Protein AF-A0A8S3GNP0-F1 (afdb_monomer_lite)

Organism: NCBI:txid392030

Secondary structure (DSSP, 8-state):
-HHHHHHHHHHHSHHHHHHHHHHHHHHHHHHHHHHHHHHHHHHHHHHHHHHHHTS-SEEEPPPPTTS-TTSPPEEE---HHHHHHHHHHHHHHHTT----HHHHHHHT-

Radius of gyration: 25.72 Å; chains: 1; bounding box: 63×23×71 Å

Structure (mmCIF, N/CA/C/O backbone):
data_AF-A0A8S3GNP0-F1
#
_entry.id   AF-A0A8S3GNP0-F1
#
loop_
_atom_site.group_PDB
_atom_site.id
_atom_site.type_symbol
_atom_site.label_atom_id
_atom_site.label_alt_id
_atom_site.label_comp_id
_atom_site.label_asym_id
_atom_site.label_entity_id
_atom_site.label_seq_id
_atom_site.pdbx_PDB_ins_code
_atom_site.Cartn_x
_atom_site.Cartn_y
_atom_site.Cartn_z
_atom_site.occupancy
_atom_site.B_iso_or_equiv
_atom_site.auth_seq_id
_atom_site.auth_comp_id
_atom_site.auth_asym_id
_atom_site.auth_atom_id
_atom_site.pdbx_PDB_model_num
ATOM 1 N N . MET A 1 1 ? -5.143 -11.907 40.403 1.00 55.19 1 MET A N 1
ATOM 2 C CA . MET A 1 1 ? -6.498 -12.280 39.929 1.00 55.19 1 MET A CA 1
ATOM 3 C C . MET A 1 1 ? -7.523 -11.140 40.018 1.00 55.19 1 MET A C 1
ATOM 5 O O . MET A 1 1 ? -8.250 -10.942 39.057 1.00 55.19 1 MET A O 1
ATOM 9 N N . LEU A 1 2 ? -7.561 -10.338 41.092 1.00 52.88 2 LEU A N 1
ATOM 10 C CA . LEU A 1 2 ? -8.580 -9.284 41.301 1.00 52.88 2 LEU A CA 1
ATOM 11 C C . LEU A 1 2 ? -8.589 -8.131 40.271 1.00 52.88 2 LEU A C 1
ATOM 13 O O . LEU A 1 2 ? -9.653 -7.618 39.951 1.00 52.88 2 LEU A O 1
ATOM 17 N N . ARG A 1 3 ? -7.434 -7.744 39.704 1.00 56.72 3 ARG A N 1
ATOM 18 C CA . ARG A 1 3 ? -7.341 -6.622 38.741 1.00 56.72 3 ARG A CA 1
ATOM 19 C C . ARG A 1 3 ? -7.993 -6.879 37.372 1.00 56.72 3 ARG A C 1
ATOM 21 O O . ARG A 1 3 ? -8.377 -5.925 36.707 1.00 56.72 3 ARG A O 1
ATOM 28 N N . LEU A 1 4 ? -8.083 -8.137 36.933 1.00 58.69 4 LEU A N 1
ATOM 29 C CA . LEU A 1 4 ? -8.738 -8.493 35.663 1.00 58.69 4 LEU A CA 1
ATOM 30 C C . LEU A 1 4 ? -10.263 -8.453 35.814 1.00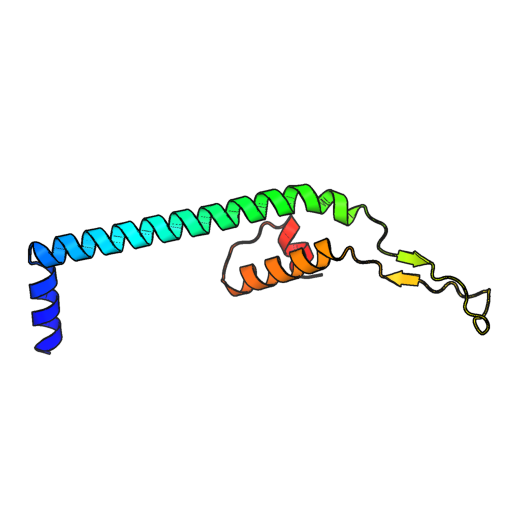 58.69 4 LEU A C 1
ATOM 32 O O . LEU A 1 4 ? -10.935 -7.822 35.007 1.00 58.69 4 LEU A O 1
ATOM 36 N N . HIS A 1 5 ? -10.774 -8.997 36.919 1.00 59.75 5 HIS A N 1
ATOM 37 C CA . HIS A 1 5 ? -12.200 -9.014 37.243 1.00 59.75 5 HIS A CA 1
ATOM 38 C C . HIS A 1 5 ? -12.781 -7.600 37.409 1.00 59.75 5 HIS A C 1
ATOM 40 O O . HIS A 1 5 ? -13.886 -7.326 36.951 1.00 59.75 5 HIS A O 1
ATOM 46 N N . THR A 1 6 ? -12.030 -6.662 38.000 1.00 62.41 6 THR A N 1
ATOM 47 C CA . THR A 1 6 ? -12.463 -5.257 38.098 1.00 62.41 6 THR A CA 1
ATOM 48 C C . THR A 1 6 ? -12.444 -4.533 36.750 1.00 62.41 6 THR A C 1
ATOM 50 O O . THR A 1 6 ? -13.324 -3.717 36.484 1.00 62.41 6 THR A O 1
ATOM 53 N N . LYS A 1 7 ? -11.486 -4.851 35.868 1.00 62.00 7 LYS A N 1
ATOM 54 C CA . LYS A 1 7 ? -11.410 -4.295 34.507 1.00 62.00 7 LYS A CA 1
ATOM 55 C C . LYS A 1 7 ? -12.544 -4.817 33.616 1.00 62.00 7 LYS A C 1
ATOM 57 O O . LYS A 1 7 ? -13.124 -4.046 32.856 1.00 62.00 7 LYS A O 1
ATOM 62 N N . GLU A 1 8 ? -12.893 -6.094 33.736 1.00 63.94 8 GLU A N 1
ATOM 63 C CA . GLU A 1 8 ? -14.034 -6.703 33.041 1.00 63.94 8 GLU A CA 1
ATOM 64 C C . GLU A 1 8 ? -15.372 -6.155 33.546 1.00 63.94 8 GLU A C 1
ATOM 66 O O . GLU A 1 8 ? -16.220 -5.793 32.732 1.00 63.94 8 GLU A O 1
ATOM 71 N N . ALA A 1 9 ? -15.536 -5.992 34.863 1.00 64.75 9 ALA A N 1
ATOM 72 C CA . ALA A 1 9 ? -16.725 -5.370 35.444 1.00 64.75 9 ALA A CA 1
ATOM 73 C C . ALA A 1 9 ? -16.916 -3.917 34.962 1.00 64.75 9 ALA A C 1
ATOM 75 O O . ALA A 1 9 ? -18.026 -3.529 34.602 1.00 64.75 9 ALA A O 1
ATOM 76 N N . LEU A 1 10 ? -15.832 -3.134 34.861 1.00 67.44 10 LEU A N 1
ATOM 77 C CA . LEU A 1 10 ? -15.850 -1.780 34.290 1.00 67.44 10 LEU A CA 1
ATOM 78 C C . LEU A 1 10 ? -16.235 -1.769 32.804 1.00 67.44 10 LEU A C 1
ATOM 80 O O . LEU A 1 10 ? -16.975 -0.886 32.380 1.00 67.44 10 LEU A O 1
ATOM 84 N N . MET A 1 11 ? -15.805 -2.758 32.017 1.00 68.88 11 MET A N 1
ATOM 85 C CA . MET A 1 11 ? -16.189 -2.893 30.602 1.00 68.88 11 MET A CA 1
ATOM 86 C C . MET A 1 11 ? -17.665 -3.267 30.401 1.00 68.88 11 MET A C 1
ATOM 88 O O . MET A 1 11 ? -18.213 -3.016 29.327 1.00 68.88 11 MET A O 1
ATOM 92 N N . GLN A 1 12 ? -18.313 -3.855 31.412 1.00 74.69 12 GLN A N 1
ATOM 93 C CA . GLN A 1 12 ? -19.746 -4.164 31.380 1.00 74.69 12 GLN A CA 1
ATOM 94 C C . GLN A 1 12 ? -20.640 -2.995 31.810 1.00 74.69 12 GLN A C 1
ATOM 96 O O . GLN A 1 12 ? -21.849 -3.035 31.566 1.00 74.69 12 GLN A O 1
ATOM 101 N N . THR A 1 13 ? -20.064 -1.940 32.395 1.00 83.62 13 THR A N 1
ATOM 102 C CA . THR A 1 13 ? -20.796 -0.695 32.663 1.00 83.62 13 THR A CA 1
ATOM 103 C C . THR A 1 13 ? -21.193 0.000 31.362 1.00 83.62 13 THR A C 1
ATOM 105 O O . THR A 1 13 ? -20.553 -0.181 30.325 1.00 83.62 13 THR A O 1
ATOM 108 N N . GLU A 1 14 ? -22.235 0.829 31.412 1.00 81.62 14 GLU A N 1
ATOM 109 C CA . GLU A 1 14 ? -22.697 1.600 30.251 1.00 81.62 14 GLU A CA 1
ATOM 110 C C . GLU A 1 14 ? -21.576 2.472 29.659 1.00 81.62 14 GLU A C 1
ATOM 112 O O . GLU A 1 14 ? -21.358 2.488 28.449 1.00 81.62 14 GLU A O 1
ATOM 117 N N . LEU A 1 15 ? -20.766 3.092 30.525 1.00 81.88 15 LEU A N 1
ATOM 118 C CA . LEU A 1 15 ? -19.581 3.850 30.126 1.00 81.88 15 LEU A CA 1
ATOM 119 C C . LEU A 1 15 ? -18.532 2.960 29.433 1.00 81.88 15 LEU A C 1
ATOM 121 O O . LEU A 1 15 ? -17.988 3.334 28.396 1.00 81.88 15 LEU A O 1
ATOM 125 N N . GLY A 1 16 ? -18.274 1.759 29.959 1.00 82.56 16 GLY A N 1
ATOM 126 C CA . GLY A 1 16 ? -17.361 0.786 29.350 1.00 82.56 16 GLY A CA 1
ATOM 127 C C . GLY A 1 16 ? -17.819 0.309 27.968 1.00 82.56 16 GLY A C 1
ATOM 128 O O . GLY A 1 16 ? -17.008 0.218 27.043 1.00 82.56 16 GLY A O 1
ATOM 129 N N . LYS A 1 17 ? -19.126 0.080 27.789 1.00 86.19 17 LYS A N 1
ATOM 130 C CA . LYS A 1 17 ? -19.728 -0.267 26.491 1.00 86.19 17 LYS A CA 1
ATOM 131 C C . LYS A 1 17 ? -19.597 0.872 25.483 1.00 86.19 17 LYS A C 1
ATOM 133 O O . LYS A 1 17 ? -19.209 0.618 24.340 1.00 86.19 17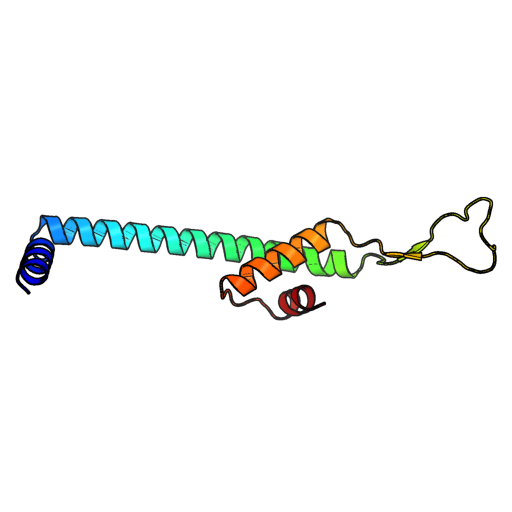 LYS A O 1
ATOM 138 N N . GLN A 1 18 ? -19.852 2.113 25.901 1.00 86.88 18 GLN A N 1
ATOM 139 C CA . GLN A 1 18 ? -19.672 3.293 25.053 1.00 86.88 18 GLN A CA 1
ATOM 140 C C . GLN A 1 18 ? -18.213 3.453 24.623 1.00 86.88 18 GLN A C 1
ATOM 142 O O . GLN A 1 18 ? -17.939 3.545 23.428 1.00 86.88 18 GLN A O 1
ATOM 147 N N . ILE A 1 19 ? -17.265 3.371 25.558 1.00 85.75 19 ILE A N 1
ATOM 148 C CA . ILE A 1 19 ? -15.831 3.438 25.253 1.00 85.75 19 ILE A CA 1
ATOM 149 C C . ILE A 1 19 ? -15.428 2.325 24.275 1.00 85.75 19 ILE A C 1
ATOM 151 O O . ILE A 1 19 ? -14.778 2.596 23.265 1.00 85.75 19 ILE A O 1
ATOM 155 N N . LYS A 1 20 ? -15.864 1.080 24.507 1.00 86.56 20 LYS A N 1
ATOM 156 C CA . LYS A 1 20 ? -15.603 -0.041 23.593 1.00 86.56 20 LYS A CA 1
ATOM 157 C C . LYS A 1 20 ? -16.167 0.221 22.195 1.00 86.56 20 LYS A C 1
ATOM 159 O O . LYS A 1 20 ? -15.469 -0.019 21.214 1.00 86.56 20 LYS A O 1
ATOM 164 N N . SER A 1 21 ? -17.400 0.719 22.088 1.00 88.44 21 SER A N 1
ATOM 165 C CA . SER A 1 21 ? -18.007 1.054 20.793 1.00 88.44 21 SER A CA 1
ATOM 166 C C . SER A 1 21 ? -17.232 2.148 20.058 1.00 88.44 21 SER A C 1
ATOM 168 O O . SER A 1 21 ? -17.025 2.033 18.852 1.00 88.44 21 SER A O 1
ATOM 170 N N . TYR A 1 22 ? -16.731 3.151 20.783 1.00 91.25 22 TYR A N 1
ATOM 1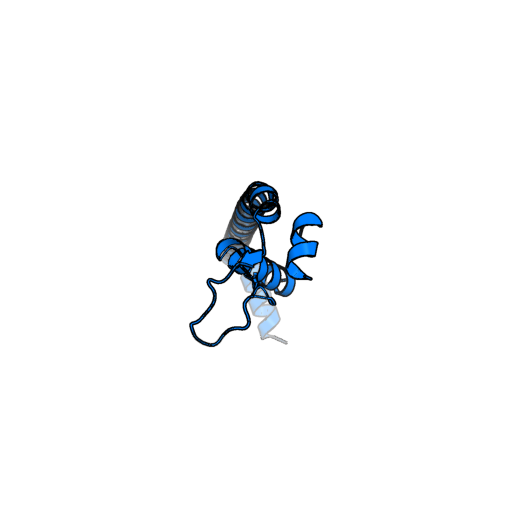71 C CA . TYR A 1 22 ? -15.915 4.218 20.222 1.00 91.25 22 TYR A CA 1
ATOM 172 C C . TYR A 1 22 ? -14.596 3.675 19.670 1.00 91.25 22 TYR A C 1
ATOM 174 O O . TYR A 1 22 ? -14.290 3.902 18.503 1.00 91.25 22 TYR A O 1
ATOM 182 N N . TYR A 1 23 ? -13.855 2.889 20.457 1.00 91.62 23 TYR A N 1
ATOM 183 C CA . TYR A 1 23 ? -12.612 2.268 19.989 1.00 91.62 23 TYR A CA 1
ATOM 184 C C . TYR A 1 23 ? -12.841 1.331 18.803 1.00 91.62 23 TYR A C 1
ATOM 186 O O . TYR A 1 23 ? -12.063 1.349 17.856 1.00 91.62 23 TYR A O 1
ATOM 194 N N . LEU A 1 24 ? -13.920 0.542 18.815 1.00 94.56 24 LEU A N 1
ATOM 195 C CA . LEU A 1 24 ? -14.268 -0.314 17.680 1.00 94.56 24 LEU A CA 1
ATOM 196 C C . LEU A 1 24 ? -14.605 0.498 16.431 1.00 94.56 24 LEU A C 1
ATOM 198 O O . LEU A 1 24 ? -14.241 0.087 15.334 1.00 94.56 24 LEU A O 1
ATOM 202 N N . ARG A 1 25 ? -15.294 1.631 16.580 1.00 95.50 25 ARG A N 1
ATOM 203 C CA . ARG A 1 25 ? -15.576 2.536 15.466 1.00 95.50 25 ARG A CA 1
ATOM 204 C C . ARG A 1 25 ? -14.281 3.104 14.894 1.00 95.50 25 ARG A C 1
ATOM 206 O O . ARG A 1 25 ? -14.060 2.962 13.699 1.00 95.50 25 ARG A O 1
ATOM 213 N N . VAL A 1 26 ? -13.409 3.644 15.744 1.00 95.81 26 VAL A N 1
ATOM 214 C CA . VAL A 1 26 ? -12.109 4.187 15.322 1.00 95.81 26 VAL A CA 1
ATOM 215 C C . VAL A 1 26 ? -11.257 3.112 14.647 1.00 95.81 26 VAL A C 1
ATOM 217 O O . VAL A 1 26 ? -10.714 3.361 13.582 1.00 95.81 26 VAL A O 1
ATOM 220 N N . ALA A 1 27 ? -11.196 1.895 15.194 1.00 93.38 27 ALA A N 1
ATOM 221 C CA . ALA A 1 27 ? -10.454 0.793 14.582 1.00 93.38 27 ALA A CA 1
ATOM 222 C C . ALA A 1 27 ? -10.998 0.417 13.191 1.00 93.38 27 ALA A C 1
ATOM 224 O O . ALA A 1 27 ? -10.224 0.119 12.285 1.00 93.38 27 ALA A O 1
ATOM 225 N N . ARG A 1 28 ? -12.325 0.454 12.994 1.00 94.69 28 ARG A N 1
ATOM 226 C CA . ARG A 1 28 ? -12.934 0.239 11.670 1.00 94.69 28 ARG A CA 1
ATOM 227 C C . ARG A 1 28 ? -12.628 1.380 10.707 1.00 94.69 28 ARG A C 1
ATOM 229 O O . ARG A 1 28 ? -12.348 1.110 9.548 1.00 94.69 28 ARG A O 1
ATOM 236 N N . GLU A 1 29 ? -12.694 2.624 11.173 1.00 95.44 29 GLU A N 1
ATOM 237 C CA . GLU A 1 29 ? -12.369 3.808 10.369 1.00 95.44 29 GLU A CA 1
ATOM 238 C C . GLU A 1 29 ? -10.890 3.798 9.953 1.00 95.44 29 GLU A C 1
ATOM 240 O O . GLU A 1 29 ? -10.592 4.017 8.783 1.00 95.44 29 GLU A O 1
ATOM 245 N N . MET A 1 30 ? -9.979 3.455 10.870 1.00 94.69 30 MET A N 1
ATOM 246 C CA . MET A 1 30 ? -8.550 3.281 10.587 1.00 94.69 30 MET A CA 1
ATOM 247 C C . MET A 1 30 ? -8.318 2.197 9.539 1.00 94.69 30 MET A C 1
ATOM 249 O O . MET A 1 30 ? -7.666 2.460 8.534 1.00 94.69 30 MET A O 1
ATOM 253 N N . LYS A 1 31 ? -8.927 1.019 9.716 1.00 92.44 31 LYS A N 1
ATOM 254 C CA . LYS A 1 31 ? -8.819 -0.062 8.734 1.00 92.44 31 LYS A CA 1
ATOM 255 C C . LYS A 1 31 ? -9.348 0.356 7.360 1.00 92.44 31 LYS A C 1
ATOM 257 O O . LYS A 1 31 ? -8.690 0.126 6.357 1.00 92.44 31 LYS A O 1
ATOM 262 N N . ALA A 1 32 ? -10.512 1.003 7.302 1.00 94.81 32 ALA A N 1
ATOM 263 C CA . ALA A 1 32 ? -11.080 1.472 6.039 1.00 94.81 32 ALA A CA 1
ATOM 264 C C . ALA A 1 32 ? -10.189 2.522 5.353 1.00 94.81 32 ALA A C 1
ATOM 266 O O . ALA A 1 32 ? -10.098 2.553 4.126 1.00 94.81 32 ALA A O 1
ATOM 267 N N . PHE A 1 33 ? -9.526 3.375 6.136 1.00 95.38 33 PHE A N 1
ATOM 268 C CA . PHE A 1 33 ? -8.570 4.350 5.626 1.00 95.38 33 PHE A CA 1
ATOM 269 C C . PHE A 1 33 ? -7.307 3.680 5.066 1.00 95.38 33 PHE A C 1
ATOM 271 O O . PHE A 1 33 ? -6.893 4.008 3.955 1.00 95.38 33 PHE A O 1
ATOM 278 N N . GLU A 1 34 ? -6.729 2.724 5.798 1.00 91.94 34 GLU A N 1
ATOM 279 C CA . GLU A 1 34 ? -5.577 1.926 5.355 1.00 91.94 34 GLU A CA 1
ATOM 280 C C . GLU A 1 34 ? -5.900 1.139 4.080 1.00 91.94 34 GLU A C 1
ATOM 282 O O . GLU A 1 34 ? -5.183 1.261 3.085 1.00 91.94 34 GLU A O 1
ATOM 287 N N . ASP A 1 35 ? -7.030 0.425 4.062 1.00 92.12 35 ASP A N 1
ATOM 288 C CA . ASP A 1 35 ? -7.515 -0.315 2.894 1.00 92.12 35 ASP A CA 1
ATOM 289 C C . ASP A 1 35 ? -7.709 0.631 1.694 1.00 92.12 35 ASP A C 1
ATOM 291 O O . ASP A 1 35 ? -7.343 0.310 0.561 1.00 92.12 35 ASP A O 1
ATOM 295 N N . GLY A 1 36 ? -8.257 1.829 1.923 1.00 94.25 36 GLY A N 1
ATOM 296 C CA . GLY A 1 36 ? -8.423 2.853 0.891 1.00 94.25 36 GLY A CA 1
ATOM 297 C C . GLY A 1 36 ? -7.090 3.317 0.305 1.00 94.25 36 GLY A C 1
ATOM 298 O O . GLY A 1 36 ? -6.939 3.371 -0.916 1.00 94.25 36 GLY A O 1
ATOM 299 N N . LYS A 1 37 ? -6.103 3.591 1.164 1.00 92.75 37 LYS A N 1
ATOM 300 C CA . LYS A 1 37 ? -4.760 4.009 0.746 1.00 92.75 37 LYS A CA 1
ATOM 301 C C . LYS A 1 37 ? -4.022 2.925 -0.023 1.00 92.75 37 LYS A C 1
ATOM 303 O O . LYS A 1 37 ? -3.415 3.221 -1.052 1.00 92.75 37 LYS A O 1
ATOM 308 N N . PHE A 1 38 ? -4.119 1.679 0.426 1.00 90.31 38 PHE A N 1
ATOM 309 C CA . PHE A 1 38 ? -3.530 0.548 -0.279 1.00 90.31 38 PHE A CA 1
AT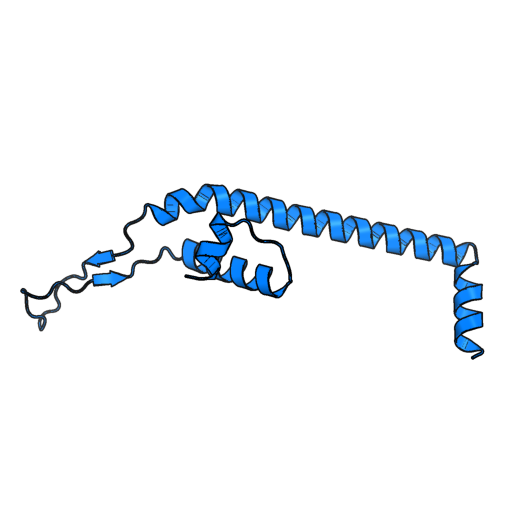OM 310 C C . PHE A 1 38 ? -4.157 0.354 -1.666 1.00 90.31 38 PHE A C 1
ATOM 312 O O . PHE A 1 38 ? -3.441 0.167 -2.647 1.00 90.31 38 PHE A O 1
ATOM 319 N N . ASN A 1 39 ? -5.484 0.461 -1.778 1.00 91.38 39 ASN A N 1
ATOM 320 C CA . ASN A 1 39 ? -6.178 0.339 -3.062 1.00 91.38 39 ASN A CA 1
ATOM 321 C C . ASN A 1 39 ? -5.831 1.477 -4.035 1.00 91.38 39 ASN A C 1
ATOM 323 O O . ASN A 1 39 ? -5.633 1.225 -5.224 1.00 91.38 39 ASN A O 1
ATOM 327 N N . GLU A 1 40 ? -5.728 2.714 -3.541 1.00 92.31 40 GLU A N 1
ATOM 328 C CA . GLU A 1 40 ? -5.290 3.877 -4.326 1.00 92.31 40 GLU A CA 1
ATOM 329 C C . GLU A 1 40 ? -3.872 3.662 -4.876 1.00 92.31 40 GLU A C 1
ATOM 331 O O . GLU A 1 40 ? -3.636 3.799 -6.080 1.00 92.31 40 GLU A O 1
ATOM 336 N N . TRP A 1 41 ? -2.944 3.263 -4.001 1.00 90.88 41 TRP A N 1
ATOM 337 C CA . TRP A 1 41 ? -1.572 2.939 -4.378 1.00 90.88 41 TRP A CA 1
ATOM 338 C C . TRP A 1 41 ? -1.521 1.816 -5.417 1.00 90.88 41 TRP A C 1
ATOM 340 O O . TRP A 1 41 ? -0.878 1.966 -6.456 1.00 90.88 41 TRP A O 1
ATOM 350 N N . LYS A 1 42 ? -2.253 0.723 -5.179 1.00 88.69 42 LYS A N 1
ATOM 351 C CA . LYS A 1 42 ? -2.325 -0.424 -6.086 1.00 88.69 42 LYS A CA 1
ATOM 352 C C . LYS A 1 42 ? -2.770 0.009 -7.479 1.00 88.69 42 LYS A C 1
ATOM 354 O O . LYS A 1 42 ? -2.077 -0.282 -8.448 1.00 88.69 42 LYS A O 1
ATOM 359 N N . LEU A 1 43 ? -3.877 0.745 -7.582 1.00 90.06 43 LEU A N 1
ATOM 360 C CA . LEU A 1 43 ? -4.410 1.198 -8.868 1.00 90.06 43 LEU A CA 1
ATOM 361 C C . LEU A 1 43 ? -3.408 2.089 -9.617 1.00 90.06 43 LEU A C 1
ATOM 363 O O . LEU A 1 43 ? -3.185 1.900 -10.813 1.00 90.06 43 LEU A O 1
ATOM 367 N N . ARG A 1 44 ? -2.781 3.041 -8.914 1.00 89.62 44 ARG A N 1
ATOM 368 C CA . ARG A 1 44 ? -1.754 3.925 -9.485 1.00 89.62 44 ARG A CA 1
ATOM 369 C C . ARG A 1 44 ? -0.578 3.116 -10.033 1.00 89.62 44 ARG A C 1
ATOM 371 O O . ARG A 1 44 ? -0.146 3.350 -11.163 1.00 89.62 44 ARG A O 1
ATOM 378 N N . THR A 1 45 ? -0.073 2.167 -9.253 1.00 85.69 45 THR A N 1
ATOM 379 C CA . THR A 1 45 ? 1.063 1.325 -9.640 1.00 85.69 45 THR A CA 1
ATOM 380 C C . THR A 1 45 ? 0.708 0.434 -10.829 1.00 85.69 45 THR A C 1
ATOM 382 O O . THR A 1 45 ? 1.462 0.394 -11.796 1.00 85.69 45 THR A O 1
ATOM 385 N N . GLU A 1 46 ? -0.469 -0.200 -10.837 1.00 85.50 46 GLU A N 1
ATOM 386 C CA . GLU A 1 46 ? -0.943 -1.025 -11.960 1.00 85.50 46 GLU A CA 1
ATOM 387 C C . GLU A 1 46 ? -1.071 -0.237 -13.275 1.00 85.50 46 GLU A C 1
ATOM 389 O O . GLU A 1 46 ? -0.785 -0.776 -14.343 1.00 85.50 46 GLU A O 1
ATOM 394 N N . GLN A 1 47 ? -1.461 1.039 -13.214 1.00 86.44 47 GLN A N 1
ATOM 395 C CA . GLN A 1 47 ? -1.587 1.902 -14.395 1.00 86.44 47 GLN A CA 1
ATOM 396 C C . GLN A 1 47 ? -0.236 2.373 -14.943 1.00 86.44 47 GLN A C 1
ATOM 398 O O . GLN A 1 47 ? -0.042 2.449 -16.159 1.00 86.44 47 GLN A O 1
ATOM 403 N N . ILE A 1 48 ? 0.701 2.717 -14.060 1.00 82.69 48 ILE A N 1
ATOM 404 C CA . ILE A 1 48 ? 1.991 3.296 -14.452 1.00 82.69 48 ILE A CA 1
ATOM 405 C C . ILE A 1 48 ? 2.982 2.202 -14.865 1.00 82.69 48 ILE A C 1
ATOM 407 O O . ILE A 1 48 ? 3.777 2.403 -15.788 1.00 82.69 48 ILE A O 1
ATOM 411 N N . LEU A 1 49 ? 2.896 1.027 -14.241 1.00 80.12 49 LEU A N 1
ATOM 412 C CA . LEU A 1 49 ? 3.828 -0.075 -14.434 1.00 80.12 49 LEU A CA 1
ATOM 413 C C . LEU A 1 49 ? 4.055 -0.471 -15.909 1.00 80.12 49 LEU A C 1
ATOM 415 O O . LEU A 1 49 ? 5.215 -0.537 -16.324 1.00 80.12 49 LEU A O 1
ATOM 419 N N . PRO A 1 50 ? 3.019 -0.666 -16.750 1.00 81.06 50 PRO A N 1
ATOM 420 C CA . PRO A 1 50 ? 3.217 -1.010 -18.158 1.00 81.06 50 PRO A CA 1
ATOM 421 C C . PRO A 1 50 ? 3.958 0.075 -18.947 1.00 81.06 50 PRO A C 1
ATOM 423 O O . PRO A 1 50 ? 4.582 -0.214 -19.966 1.00 81.06 50 PRO A O 1
ATOM 426 N N . THR A 1 51 ? 3.870 1.330 -18.505 1.00 80.00 51 THR A N 1
ATOM 427 C CA . THR A 1 51 ? 4.545 2.465 -19.143 1.00 80.00 51 THR A CA 1
ATOM 428 C C . THR A 1 51 ? 6.025 2.485 -18.780 1.00 80.00 51 THR A C 1
ATOM 430 O O . THR A 1 51 ? 6.862 2.720 -19.648 1.00 80.00 51 THR A O 1
ATOM 433 N N . LEU A 1 52 ? 6.355 2.179 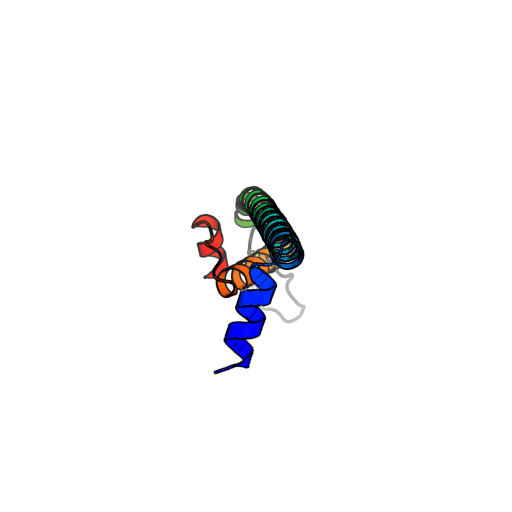-17.522 1.00 73.06 52 LEU A N 1
ATOM 434 C CA . LEU A 1 52 ? 7.736 2.104 -17.042 1.00 73.06 52 LEU A CA 1
ATOM 435 C C . LEU A 1 52 ? 8.474 0.880 -17.595 1.00 73.06 52 LEU A C 1
ATOM 437 O O . LEU A 1 52 ? 9.621 1.006 -18.005 1.00 73.06 52 LEU A O 1
ATOM 441 N N . GLN A 1 53 ? 7.805 -0.272 -17.712 1.00 70.38 53 GLN A N 1
ATOM 442 C CA . GLN A 1 53 ? 8.382 -1.483 -18.321 1.00 70.38 53 GLN A CA 1
ATOM 443 C C . GLN A 1 53 ? 8.735 -1.313 -19.806 1.00 70.38 53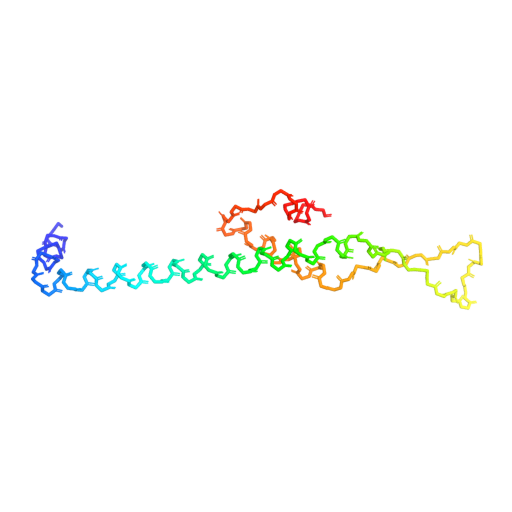 GLN A C 1
ATOM 445 O O . GLN A 1 53 ? 9.614 -2.000 -20.316 1.00 70.38 53 GLN A O 1
ATOM 450 N N . LYS A 1 54 ? 8.043 -0.413 -20.516 1.00 70.19 54 LYS A N 1
ATOM 451 C CA . LYS A 1 54 ? 8.301 -0.116 -21.934 1.00 70.19 54 LYS A CA 1
ATOM 452 C C . LYS A 1 54 ? 9.425 0.898 -22.145 1.00 70.19 54 LYS A C 1
ATOM 454 O O . LYS A 1 54 ? 9.798 1.137 -23.293 1.00 70.19 54 LYS A O 1
ATOM 459 N N . ARG A 1 55 ? 9.936 1.532 -21.085 1.00 67.31 55 ARG A N 1
ATOM 460 C CA . ARG A 1 55 ? 11.060 2.465 -21.197 1.00 67.31 55 ARG A CA 1
ATOM 461 C C . ARG A 1 55 ? 12.369 1.696 -21.315 1.00 67.31 55 ARG A C 1
ATOM 463 O O . ARG A 1 55 ? 12.576 0.687 -20.648 1.00 67.31 55 ARG A O 1
ATOM 470 N N . ASN A 1 56 ? 13.243 2.185 -22.190 1.00 60.34 56 ASN A N 1
ATOM 471 C CA . ASN A 1 56 ? 14.554 1.590 -22.412 1.00 60.34 56 ASN A CA 1
ATOM 472 C C . ASN A 1 56 ? 15.380 1.672 -21.127 1.00 60.34 56 ASN A C 1
ATOM 474 O O . ASN A 1 56 ? 15.740 2.758 -20.691 1.00 60.34 56 ASN A O 1
ATOM 478 N N . VAL A 1 57 ? 15.700 0.509 -20.565 1.00 66.50 57 VAL A N 1
ATOM 479 C CA . VAL A 1 57 ? 16.504 0.356 -19.342 1.00 66.50 57 VAL A CA 1
ATOM 480 C C . VAL A 1 57 ? 17.990 0.628 -19.589 1.00 66.50 57 VAL A C 1
ATOM 482 O O . VAL A 1 57 ? 18.771 0.708 -18.651 1.00 66.50 57 VAL A O 1
ATOM 485 N N . LEU A 1 58 ? 18.402 0.732 -20.853 1.00 61.91 58 LEU A N 1
ATOM 486 C CA . LEU A 1 58 ? 19.789 0.903 -21.260 1.00 61.91 58 LEU A CA 1
ATOM 487 C C . LEU A 1 58 ? 19.937 2.231 -21.995 1.00 61.91 58 LEU A C 1
ATOM 489 O O . LEU A 1 58 ? 19.313 2.449 -23.036 1.00 61.91 58 LEU A O 1
ATOM 493 N N . ARG A 1 59 ? 20.788 3.104 -21.459 1.00 67.88 59 ARG A N 1
ATOM 494 C CA . ARG A 1 59 ? 21.202 4.352 -22.097 1.00 67.88 59 ARG A CA 1
ATOM 495 C C . ARG A 1 59 ? 22.672 4.244 -22.480 1.00 67.88 59 ARG A C 1
ATOM 497 O O . ARG A 1 59 ? 23.509 3.923 -21.639 1.00 67.88 59 ARG A O 1
ATOM 504 N N . GLU A 1 60 ? 22.993 4.525 -23.736 1.00 69.69 60 GLU A N 1
ATOM 505 C CA . GLU A 1 60 ? 24.385 4.627 -24.177 1.00 69.69 60 GLU A CA 1
ATOM 506 C C . GLU A 1 60 ? 25.033 5.865 -23.552 1.00 69.69 60 GLU A C 1
ATOM 508 O O . GLU A 1 60 ? 24.502 6.976 -23.628 1.00 69.69 60 GLU A O 1
ATOM 513 N N . LEU A 1 61 ? 26.166 5.662 -22.883 1.00 69.00 61 LEU A N 1
ATOM 514 C CA . LEU A 1 61 ? 26.982 6.743 -22.353 1.00 69.00 61 LEU A CA 1
ATOM 515 C C . LEU A 1 61 ? 27.853 7.314 -23.479 1.00 69.00 61 LEU A C 1
ATOM 517 O O . LEU A 1 61 ? 28.400 6.545 -24.275 1.00 69.00 61 LEU A O 1
ATOM 521 N N . PRO A 1 62 ? 28.024 8.646 -23.544 1.00 68.31 62 PRO A N 1
ATOM 522 C CA . PRO A 1 62 ? 28.967 9.244 -24.475 1.00 68.31 62 PRO A CA 1
ATOM 523 C C . PRO A 1 62 ? 30.385 8.751 -24.160 1.00 68.31 62 PRO A C 1
ATOM 525 O O . PRO A 1 62 ? 30.763 8.631 -22.993 1.00 68.31 62 PRO A O 1
ATOM 528 N N . PHE A 1 63 ? 31.164 8.465 -25.203 1.00 65.06 63 PHE A N 1
ATOM 529 C CA . PHE A 1 63 ? 32.555 8.039 -25.061 1.00 65.06 63 PHE A CA 1
ATOM 530 C C . PHE A 1 63 ? 33.365 9.112 -24.322 1.00 65.06 63 PHE A C 1
ATOM 532 O O . PHE A 1 63 ? 33.379 10.275 -24.729 1.00 65.06 63 PHE A O 1
ATOM 539 N N . GLY A 1 64 ? 34.035 8.727 -23.232 1.00 65.06 64 GLY A N 1
ATOM 540 C CA . GLY A 1 64 ? 35.032 9.580 -22.593 1.00 65.06 64 GLY A CA 1
ATOM 541 C C . GLY A 1 64 ? 36.299 9.670 -23.445 1.00 65.06 64 GLY A C 1
ATOM 542 O O . GLY A 1 64 ? 36.598 8.767 -24.219 1.00 65.06 64 GLY A O 1
ATOM 543 N N . GLU A 1 65 ? 37.086 10.730 -23.265 1.00 59.03 65 GLU A N 1
ATOM 544 C CA . GLU A 1 65 ? 38.318 11.016 -24.029 1.00 59.03 65 GLU A CA 1
ATOM 545 C C . GLU A 1 65 ? 39.384 9.891 -23.960 1.00 59.03 65 GLU A C 1
ATOM 547 O O . GLU A 1 65 ? 40.296 9.847 -24.777 1.00 59.03 65 GLU A O 1
ATOM 552 N N . ASN A 1 66 ? 39.236 8.942 -23.022 1.00 61.44 66 ASN A N 1
ATOM 553 C CA . ASN A 1 66 ? 40.113 7.781 -22.813 1.00 61.44 66 ASN A CA 1
ATOM 554 C C . ASN A 1 66 ? 39.438 6.420 -23.099 1.00 61.44 66 ASN A C 1
ATOM 556 O O . ASN A 1 66 ? 40.014 5.376 -22.787 1.00 61.44 66 ASN A O 1
ATOM 560 N N . ASP A 1 67 ? 38.215 6.404 -23.637 1.00 64.81 67 ASP A N 1
ATOM 561 C CA . ASP A 1 67 ? 37.452 5.171 -23.843 1.00 64.81 67 ASP A CA 1
ATOM 562 C C . ASP A 1 67 ? 37.668 4.574 -25.234 1.00 64.81 67 ASP A C 1
ATOM 564 O O . ASP A 1 67 ? 37.687 5.267 -26.249 1.00 64.81 67 ASP A O 1
ATOM 568 N N . ASN A 1 68 ? 37.803 3.247 -25.282 1.00 64.94 68 ASN A N 1
ATOM 569 C CA . ASN A 1 68 ? 37.954 2.517 -26.532 1.00 64.94 68 ASN A CA 1
ATOM 570 C C . ASN A 1 68 ? 36.650 2.638 -27.358 1.00 64.94 68 ASN A C 1
ATOM 572 O O . ASN A 1 68 ? 35.600 2.187 -26.888 1.00 64.94 68 ASN A O 1
ATOM 576 N N . PRO A 1 69 ? 36.680 3.178 -28.593 1.00 62.09 69 PRO A N 1
ATOM 577 C CA . PRO A 1 69 ? 35.478 3.433 -29.402 1.00 62.09 69 PRO A CA 1
ATOM 578 C C . PRO A 1 69 ? 34.735 2.157 -29.841 1.00 62.09 69 PRO A C 1
ATOM 580 O O . PRO A 1 69 ? 33.641 2.226 -30.391 1.00 62.09 69 PRO A O 1
ATOM 583 N N . LEU A 1 70 ? 35.325 0.981 -29.602 1.00 63.09 70 LEU A N 1
ATOM 584 C CA . LEU A 1 70 ? 34.769 -0.335 -29.932 1.00 63.09 70 LEU A CA 1
ATOM 585 C C . LEU A 1 70 ? 33.935 -0.953 -28.796 1.00 63.09 70 LEU A C 1
ATOM 587 O O . LEU A 1 70 ? 33.299 -1.982 -29.008 1.00 63.09 70 LEU A O 1
ATOM 591 N N . THR A 1 71 ? 33.938 -0.361 -27.597 1.00 62.31 71 THR A N 1
ATOM 592 C CA . THR A 1 71 ? 33.180 -0.860 -26.439 1.00 62.31 71 THR A CA 1
ATOM 593 C C . THR A 1 71 ? 32.154 0.180 -25.993 1.00 62.31 71 THR A C 1
ATOM 595 O O . THR A 1 71 ? 32.505 1.062 -25.204 1.00 62.31 71 THR A O 1
ATOM 598 N N . PRO A 1 72 ? 30.901 0.117 -26.482 1.00 64.56 72 PRO A N 1
ATOM 599 C CA . PRO A 1 72 ? 29.839 0.988 -25.993 1.00 64.56 72 PRO A CA 1
ATOM 600 C C . PRO A 1 72 ? 29.610 0.746 -24.496 1.00 64.56 72 PRO A C 1
ATOM 602 O O . PRO A 1 72 ? 29.459 -0.392 -24.045 1.00 64.56 72 PRO A O 1
ATOM 605 N N . ARG A 1 73 ? 29.617 1.828 -23.710 1.00 66.81 73 ARG A N 1
ATOM 606 C CA . ARG A 1 73 ? 29.277 1.795 -22.285 1.00 66.81 73 ARG A CA 1
ATOM 607 C C . ARG A 1 73 ? 27.784 2.037 -22.139 1.00 66.81 73 ARG A C 1
ATOM 609 O O . ARG A 1 73 ? 27.288 3.088 -22.528 1.00 66.81 73 ARG A O 1
ATOM 616 N N . TYR A 1 74 ? 27.079 1.081 -21.551 1.00 67.00 74 TYR A N 1
ATOM 617 C CA . TYR A 1 74 ? 25.664 1.223 -21.231 1.00 67.00 74 TYR A CA 1
ATOM 618 C C . TYR A 1 74 ? 25.517 1.584 -19.754 1.00 67.00 74 TYR A C 1
ATOM 620 O O . TYR A 1 74 ? 26.047 0.890 -18.886 1.00 67.00 74 TYR A O 1
ATOM 628 N N . ALA A 1 75 ? 24.803 2.668 -19.468 1.00 63.31 75 ALA A N 1
ATOM 629 C CA . ALA A 1 75 ? 24.261 2.932 -18.145 1.00 63.31 75 ALA A CA 1
ATOM 630 C C . ALA A 1 75 ? 22.873 2.306 -18.045 1.00 63.31 75 ALA A C 1
ATOM 632 O O . ALA A 1 75 ? 22.079 2.377 -18.988 1.00 63.31 75 ALA A O 1
ATOM 633 N N . ILE A 1 76 ? 22.580 1.719 -16.888 1.00 62.69 76 ILE A N 1
ATOM 634 C CA . ILE A 1 76 ? 21.235 1.253 -16.589 1.00 62.69 76 ILE A CA 1
ATOM 635 C C . ILE A 1 76 ? 20.416 2.467 -16.143 1.00 62.69 76 ILE A C 1
ATOM 637 O O . ILE A 1 76 ? 20.672 3.047 -15.089 1.00 62.69 76 ILE A O 1
ATOM 641 N N . ASP A 1 77 ? 19.470 2.873 -16.979 1.00 65.75 77 ASP A N 1
ATOM 642 C CA . ASP A 1 77 ? 18.568 4.001 -16.764 1.00 65.75 77 ASP A CA 1
ATOM 643 C C . ASP A 1 77 ? 17.249 3.468 -16.202 1.00 65.75 77 ASP A C 1
ATOM 645 O O . ASP A 1 77 ? 16.245 3.332 -16.903 1.00 65.75 77 ASP A O 1
ATOM 649 N N . PHE A 1 78 ? 17.273 3.075 -14.927 1.00 65.25 78 PHE A N 1
ATOM 650 C CA . PHE A 1 78 ? 16.030 2.804 -14.219 1.00 65.25 78 PHE A CA 1
ATOM 651 C C . PHE A 1 78 ? 15.333 4.133 -13.947 1.00 65.25 78 PHE A C 1
ATOM 653 O O . PHE A 1 78 ? 15.890 5.003 -13.277 1.00 65.25 78 PHE A O 1
ATOM 660 N N . ASP A 1 79 ? 14.104 4.272 -14.449 1.00 72.19 79 ASP A N 1
ATOM 661 C CA . ASP A 1 79 ? 13.248 5.410 -14.124 1.00 72.19 79 ASP A CA 1
ATOM 662 C C . ASP A 1 79 ? 13.176 5.528 -12.585 1.00 72.19 79 ASP A C 1
ATOM 664 O O . ASP A 1 79 ? 12.821 4.542 -11.927 1.00 72.19 79 ASP A O 1
ATOM 668 N N . PRO A 1 80 ? 13.536 6.677 -11.981 1.00 78.62 80 PRO A N 1
ATOM 669 C CA . PRO A 1 80 ? 13.512 6.849 -10.528 1.00 78.62 80 PRO A CA 1
ATOM 670 C C . PRO A 1 80 ? 12.161 6.470 -9.918 1.00 78.62 80 PRO A C 1
ATOM 672 O O . PRO A 1 80 ? 12.108 5.896 -8.831 1.00 78.62 80 PRO A O 1
ATOM 675 N N . LEU A 1 81 ? 11.080 6.697 -10.671 1.00 77.69 81 LEU A N 1
ATOM 676 C CA . LEU A 1 81 ? 9.727 6.330 -10.282 1.00 77.69 81 LEU A CA 1
ATOM 677 C C . LEU A 1 81 ? 9.547 4.811 -10.141 1.00 77.69 81 LEU A C 1
ATOM 679 O O . LEU A 1 81 ? 8.820 4.356 -9.262 1.00 77.69 81 LEU A O 1
ATOM 683 N N . LEU A 1 82 ? 10.220 4.013 -10.976 1.00 78.69 82 LEU A N 1
ATOM 684 C CA . LEU A 1 82 ? 10.199 2.554 -10.866 1.00 78.69 82 LEU A CA 1
ATOM 685 C C . LEU A 1 82 ? 10.908 2.094 -9.588 1.00 78.69 82 LEU A C 1
ATOM 687 O O . LEU A 1 82 ? 10.423 1.194 -8.911 1.00 78.69 82 LEU A O 1
ATOM 691 N N . ASN A 1 83 ? 12.030 2.726 -9.234 1.00 79.94 83 ASN A N 1
ATOM 692 C CA . ASN A 1 83 ? 12.768 2.390 -8.016 1.00 79.94 83 ASN A CA 1
ATOM 693 C C . ASN A 1 83 ? 11.990 2.747 -6.741 1.00 79.94 83 ASN A C 1
ATOM 695 O O . ASN A 1 83 ? 11.962 1.963 -5.790 1.00 79.94 83 ASN A O 1
ATOM 699 N N . GLU A 1 84 ? 11.305 3.892 -6.740 1.00 83.44 84 GLU A N 1
ATOM 700 C CA . GLU A 1 84 ? 10.366 4.256 -5.676 1.00 83.44 84 GLU A CA 1
ATOM 701 C C . GLU A 1 84 ? 9.257 3.205 -5.544 1.00 83.44 84 GLU A C 1
ATOM 703 O O . GLU A 1 84 ? 9.059 2.668 -4.457 1.00 83.44 84 GLU A O 1
ATOM 708 N N . MET A 1 85 ? 8.617 2.811 -6.650 1.00 82.19 85 MET A N 1
ATOM 709 C CA . MET A 1 85 ? 7.559 1.791 -6.639 1.00 82.19 85 MET A CA 1
ATOM 710 C C . MET A 1 85 ? 8.047 0.417 -6.165 1.00 82.19 85 MET A C 1
ATOM 712 O O . MET A 1 85 ? 7.345 -0.255 -5.411 1.00 82.19 85 MET A O 1
ATOM 716 N N . MET A 1 86 ? 9.250 -0.009 -6.562 1.00 81.00 86 MET A N 1
ATOM 717 C CA . MET A 1 86 ? 9.859 -1.256 -6.076 1.00 81.00 86 MET A CA 1
ATOM 718 C C . MET A 1 86 ? 10.143 -1.201 -4.571 1.00 81.00 86 MET A C 1
ATOM 720 O O . MET A 1 86 ? 10.005 -2.202 -3.868 1.00 81.00 86 MET A O 1
ATOM 724 N N . THR A 1 87 ? 10.544 -0.035 -4.069 1.00 85.50 87 THR A N 1
ATOM 725 C CA . THR A 1 87 ? 10.810 0.183 -2.645 1.00 85.50 87 THR A CA 1
ATOM 726 C C . THR A 1 87 ? 9.508 0.194 -1.839 1.00 85.50 87 THR A C 1
ATOM 728 O O . THR A 1 87 ? 9.411 -0.494 -0.825 1.00 85.50 87 THR A O 1
ATOM 731 N N . GLU A 1 88 ? 8.479 0.899 -2.317 1.00 87.19 88 GLU A N 1
ATOM 732 C CA . GLU A 1 88 ? 7.131 0.897 -1.733 1.00 87.19 88 GLU A CA 1
ATOM 733 C C . GLU A 1 88 ? 6.531 -0.517 -1.696 1.00 87.19 88 GLU A C 1
ATOM 735 O O . GLU A 1 88 ? 6.022 -0.942 -0.659 1.00 87.19 88 GLU A O 1
ATOM 740 N N . ALA A 1 89 ? 6.651 -1.278 -2.791 1.00 86.44 89 ALA A N 1
ATOM 741 C CA . ALA A 1 89 ? 6.185 -2.661 -2.855 1.00 86.44 89 ALA A CA 1
ATOM 742 C C . ALA A 1 89 ? 6.906 -3.556 -1.834 1.00 86.44 89 ALA A C 1
ATOM 744 O O . ALA A 1 89 ? 6.250 -4.315 -1.124 1.00 86.44 89 ALA A O 1
ATOM 745 N N . ARG A 1 90 ? 8.233 -3.421 -1.689 1.00 84.75 90 ARG A N 1
ATOM 746 C CA . ARG A 1 90 ? 8.999 -4.157 -0.669 1.00 84.75 90 ARG A CA 1
ATOM 747 C C . ARG A 1 90 ? 8.540 -3.844 0.752 1.00 84.75 90 ARG A C 1
ATOM 749 O O . ARG A 1 90 ? 8.428 -4.759 1.563 1.00 84.75 90 ARG A O 1
ATOM 756 N N . TYR A 1 91 ? 8.255 -2.581 1.065 1.00 87.81 91 TYR A N 1
ATOM 757 C CA . TYR A 1 91 ? 7.727 -2.229 2.383 1.00 87.81 91 TYR A CA 1
ATOM 758 C C . TYR A 1 91 ? 6.352 -2.848 2.626 1.00 87.81 91 TYR A C 1
ATOM 760 O O . TYR A 1 91 ? 6.116 -3.399 3.695 1.00 87.81 91 TYR A O 1
ATOM 768 N N . LEU A 1 92 ? 5.459 -2.817 1.639 1.00 88.12 92 LEU A N 1
ATOM 769 C CA . LEU A 1 92 ? 4.129 -3.411 1.771 1.00 88.12 92 LEU A CA 1
ATOM 770 C C . LEU A 1 92 ? 4.189 -4.928 1.993 1.00 88.12 92 LEU A C 1
ATOM 772 O O . LEU A 1 92 ? 3.452 -5.445 2.828 1.00 88.12 92 LEU A O 1
ATOM 776 N N . GLU A 1 93 ? 5.108 -5.628 1.330 1.00 85.25 93 GLU A N 1
ATOM 777 C CA . GLU A 1 93 ? 5.341 -7.055 1.574 1.00 85.25 93 GLU A CA 1
ATOM 778 C C . GLU A 1 93 ? 5.844 -7.328 3.004 1.00 85.25 93 GLU A C 1
ATOM 780 O O . GLU A 1 93 ? 5.367 -8.254 3.653 1.00 85.25 93 GLU A O 1
ATOM 785 N N . GLN A 1 94 ? 6.737 -6.485 3.540 1.00 87.00 94 GLN A N 1
ATOM 786 C CA . GLN A 1 94 ? 7.195 -6.586 4.937 1.00 87.00 94 GLN A CA 1
ATOM 787 C C . GLN A 1 94 ? 6.079 -6.356 5.965 1.00 87.00 94 GLN A C 1
ATOM 789 O O . GLN A 1 94 ? 6.173 -6.852 7.085 1.00 87.00 94 GLN A O 1
ATOM 794 N N . PHE A 1 95 ? 5.042 -5.601 5.600 1.00 86.38 95 PHE A N 1
ATOM 795 C CA . PHE A 1 95 ? 3.850 -5.382 6.421 1.00 86.38 95 PHE A CA 1
ATOM 796 C C . PHE A 1 95 ? 2.746 -6.431 6.171 1.00 86.38 95 PHE A C 1
ATOM 798 O O . PHE A 1 95 ? 1.593 -6.188 6.525 1.00 86.38 95 PHE A O 1
ATOM 805 N N . ASP A 1 96 ? 3.077 -7.578 5.566 1.00 85.00 96 ASP A N 1
ATOM 806 C CA . ASP A 1 96 ? 2.158 -8.686 5.261 1.00 85.00 96 ASP A CA 1
ATOM 807 C C . ASP A 1 96 ? 0.992 -8.310 4.317 1.00 85.00 96 ASP A C 1
ATOM 809 O O . ASP A 1 96 ? -0.054 -8.970 4.298 1.00 85.00 96 ASP A O 1
ATOM 813 N N . TYR A 1 97 ? 1.145 -7.266 3.492 1.00 85.62 97 TYR A N 1
ATOM 814 C CA . TYR A 1 97 ? 0.145 -6.948 2.470 1.00 85.62 97 TYR A CA 1
ATOM 815 C C . TYR A 1 97 ? 0.226 -7.929 1.297 1.00 85.62 97 TYR A C 1
ATOM 817 O O . TYR A 1 97 ? 1.296 -8.251 0.778 1.00 85.62 97 TYR A O 1
ATOM 825 N N . LEU A 1 98 ? -0.941 -8.357 0.811 1.00 83.31 98 LEU A N 1
ATOM 826 C CA . LEU A 1 98 ? -1.044 -9.220 -0.363 1.00 83.31 98 LEU A CA 1
ATOM 827 C C . LEU A 1 98 ? -0.854 -8.404 -1.642 1.00 83.31 98 LEU A C 1
ATOM 829 O O . LEU A 1 98 ? -1.770 -7.723 -2.115 1.00 83.31 98 LEU A O 1
ATOM 833 N N . LEU A 1 99 ? 0.344 -8.494 -2.213 1.00 83.69 99 LEU A N 1
ATOM 834 C CA . LEU A 1 99 ? 0.666 -7.835 -3.470 1.00 83.69 99 LEU A CA 1
ATOM 835 C C . LEU A 1 99 ? 0.084 -8.594 -4.679 1.00 83.69 99 LEU A C 1
ATOM 837 O O . LEU A 1 99 ? 0.196 -9.819 -4.762 1.00 83.69 99 LEU A O 1
ATOM 841 N N . PRO A 1 100 ? -0.492 -7.877 -5.658 1.00 81.94 100 PRO A N 1
ATOM 842 C CA . PRO A 1 100 ? -0.819 -8.423 -6.975 1.00 81.94 100 PRO A CA 1
ATOM 843 C C . PRO A 1 100 ? 0.412 -9.007 -7.687 1.00 81.94 100 PRO A C 1
ATOM 845 O O . PRO A 1 100 ? 1.514 -8.474 -7.557 1.00 81.94 100 PRO A O 1
ATOM 848 N N . GLU A 1 101 ? 0.241 -10.067 -8.486 1.00 78.81 101 GLU A N 1
ATOM 849 C CA . GLU A 1 101 ? 1.372 -10.781 -9.108 1.00 78.81 101 GLU A CA 1
ATOM 850 C C . GLU A 1 101 ? 2.237 -9.901 -10.020 1.00 78.81 101 GLU A C 1
ATOM 852 O O . GLU A 1 101 ? 3.463 -9.993 -9.995 1.00 78.81 101 GLU A O 1
ATOM 857 N N . ASN A 1 102 ? 1.612 -9.003 -10.780 1.00 76.88 102 ASN A N 1
ATOM 858 C CA . ASN A 1 102 ? 2.298 -8.043 -11.645 1.00 76.88 102 ASN A CA 1
ATOM 859 C C . ASN A 1 102 ? 3.223 -7.091 -10.869 1.00 76.88 102 ASN A C 1
ATOM 861 O O . ASN A 1 102 ? 4.248 -6.684 -11.408 1.00 76.88 102 ASN A O 1
ATOM 865 N N . ILE A 1 103 ? 2.882 -6.757 -9.622 1.00 77.69 103 ILE A N 1
ATOM 866 C CA . ILE A 1 103 ? 3.690 -5.896 -8.749 1.00 77.69 103 ILE A CA 1
ATOM 867 C C . ILE A 1 103 ? 4.721 -6.727 -7.979 1.00 77.69 103 ILE A C 1
ATOM 869 O O . ILE A 1 103 ? 5.866 -6.309 -7.829 1.00 77.69 103 ILE A O 1
ATOM 873 N N . ARG A 1 104 ? 4.355 -7.939 -7.551 1.00 76.94 104 ARG A N 1
ATOM 874 C CA . ARG A 1 104 ? 5.263 -8.867 -6.863 1.00 76.94 104 ARG A CA 1
ATOM 875 C C . ARG A 1 104 ? 6.500 -9.185 -7.706 1.00 76.94 104 ARG A C 1
ATOM 877 O O . ARG A 1 104 ? 7.604 -9.234 -7.177 1.00 76.94 104 ARG A O 1
ATOM 884 N N . HIS A 1 105 ? 6.339 -9.350 -9.020 1.00 74.62 105 HIS A N 1
ATOM 885 C CA . HIS A 1 105 ? 7.475 -9.579 -9.921 1.00 74.62 105 HIS A CA 1
ATOM 886 C C . HIS A 1 105 ? 8.460 -8.400 -9.976 1.00 74.62 105 HIS A C 1
ATOM 888 O O . HIS A 1 105 ? 9.616 -8.609 -10.320 1.00 74.62 105 HIS A O 1
ATOM 894 N N . LEU A 1 106 ? 8.036 -7.187 -9.612 1.00 68.44 106 LEU A N 1
ATOM 895 C CA . LEU A 1 106 ? 8.927 -6.027 -9.494 1.00 68.44 106 LEU A CA 1
ATOM 896 C C . LEU A 1 106 ? 9.640 -5.979 -8.152 1.00 68.44 106 LEU A C 1
ATOM 898 O O . LEU A 1 106 ? 10.782 -5.554 -8.093 1.00 68.44 106 LEU A O 1
ATOM 902 N N . ALA A 1 107 ? 8.962 -6.376 -7.075 1.00 64.88 107 ALA A N 1
ATOM 903 C CA . ALA A 1 107 ? 9.556 -6.393 -5.742 1.00 64.88 107 ALA A CA 1
ATOM 904 C C . ALA A 1 107 ? 10.684 -7.437 -5.621 1.00 64.88 107 ALA A C 1
ATOM 906 O O . ALA A 1 107 ? 11.590 -7.262 -4.807 1.00 64.88 107 ALA A O 1
ATOM 907 N N . LEU A 1 108 ? 10.617 -8.501 -6.433 1.00 59.81 108 LEU A N 1
ATOM 908 C CA . LEU A 1 108 ? 11.558 -9.626 -6.454 1.00 59.81 108 LEU A CA 1
ATOM 909 C C . LEU A 1 108 ? 12.663 -9.521 -7.524 1.00 59.81 108 LEU A C 1
ATOM 911 O O . LEU A 1 108 ? 13.545 -10.382 -7.535 1.00 59.81 108 LEU A O 1
ATOM 915 N N . SER A 1 109 ? 12.592 -8.540 -8.434 1.00 51.75 109 SER A N 1
ATOM 916 C CA . SER A 1 109 ? 13.610 -8.312 -9.476 1.00 51.75 109 SER A CA 1
ATOM 917 C C . SER A 1 109 ? 14.728 -7.394 -8.997 1.00 51.75 109 SER A C 1
ATOM 919 O O . SER A 1 109 ? 15.811 -7.508 -9.615 1.00 51.75 109 SER A O 1
#

Foldseek 3Di:
DVVVVVVVVCCPDPVNVVVVVVVVVVVVVVVVVVVVVVVVLQVVCVVCVVVQVPDDQWDFDPDDPPHDPVDTDTDGDRPVVLVVLLVVLLVCVVVVHDHDPSSVVSVVD

Sequence (109 aa):
MLRLHTKEALMQTELGKQIKSYYLRVAREMKAFEDGKFNEWKLRTEQILPTLQKRNVLRELPFGENDNPLTPRYAIDFDPLLNEMMTEARYLEQFDYLLPENIRHLALS

InterPro domains:
  IPR013594 Dynein heavy chain, tail [PF08385] (3-107)

pLDDT: mean 77.57, std 12.1, range [51.75, 95.81]